Protein AF-A0A6A8NK76-F1 (afdb_monomer_lite)

Foldseek 3Di:
DDDDPDDPDDPPPPVPLVVLLVLLPQDADDDPVCVVVCVVQDDPLLVLVVVSVRSPDDPPDPDDDDDDDDPVSSCSSSVNDDDPVVVVVNVCSCPPRVPPDD

Secondary structure (DSSP, 8-state):
-------SS-------HHHHHGGGG------HHHHHHHHHHS-HHHHHHHHHHHTT--TT--S-------HHHHHHHTT----HHHHHHHHHHIIIIISS--

Organism: Enterococcus faecium (NCBI:txid1352)

pLDDT: mean 71.82, std 12.79, range [39.06, 84.88]

InterPro domains:
  IPR000525 Initiator Rep protein, WH1 domain [PF01051] (28-92)
  IPR036388 Winged helix-like DNA-binding domain superfamily [G3DSA:1.10.10.10] (13-101)
  IPR036390 Winged helix DNA-binding domain superfamily [SSF46785] (26-92)

Structure (mmCIF, N/CA/C/O backbone):
data_AF-A0A6A8NK76-F1
#
_entry.id   AF-A0A6A8NK76-F1
#
loop_
_atom_site.group_PDB
_atom_site.id
_atom_site.type_symbol
_atom_site.label_atom_id
_atom_site.label_alt_id
_atom_site.label_comp_id
_atom_site.label_asym_id
_atom_site.label_entity_id
_atom_site.label_seq_id
_atom_site.pdbx_PDB_ins_code
_atom_site.Cartn_x
_atom_site.Cartn_y
_atom_site.Cartn_z
_atom_site.occupancy
_atom_site.B_iso_or_equiv
_atom_site.auth_seq_id
_atom_site.auth_comp_id
_atom_site.auth_asym_id
_atom_site.auth_atom_id
_atom_site.pdbx_PDB_model_num
ATOM 1 N N . MET A 1 1 ? 24.148 13.846 38.559 1.00 39.06 1 MET A N 1
ATOM 2 C CA . MET A 1 1 ? 23.710 14.729 37.454 1.00 39.06 1 MET A CA 1
ATOM 3 C C . MET A 1 1 ? 23.926 13.999 36.133 1.00 39.06 1 MET A C 1
ATOM 5 O O . MET A 1 1 ? 25.065 13.863 35.707 1.00 39.06 1 MET A O 1
ATOM 9 N N . ALA A 1 2 ? 22.869 13.439 35.538 1.00 44.28 2 ALA A N 1
ATOM 10 C CA . ALA A 1 2 ? 22.967 12.703 34.275 1.00 44.28 2 ALA A CA 1
ATOM 11 C C . ALA A 1 2 ? 23.018 13.691 33.098 1.00 44.28 2 ALA A C 1
ATOM 13 O O . ALA A 1 2 ? 22.149 14.555 32.977 1.00 44.28 2 ALA A O 1
ATOM 14 N N . LYS A 1 3 ? 24.054 13.598 32.256 1.00 46.06 3 LYS A N 1
ATOM 15 C CA . LYS A 1 3 ? 24.199 14.444 31.064 1.00 46.06 3 LYS A CA 1
ATOM 16 C C . LYS A 1 3 ? 23.068 14.127 30.082 1.00 46.06 3 LYS A C 1
ATOM 18 O O . LYS A 1 3 ? 22.924 12.995 29.635 1.00 46.06 3 LYS A O 1
ATOM 23 N N . LYS A 1 4 ? 22.261 15.135 29.754 1.00 51.34 4 LYS A N 1
ATOM 24 C CA . LYS A 1 4 ? 21.190 15.045 28.757 1.00 51.34 4 LYS A CA 1
ATOM 25 C C . LYS A 1 4 ? 21.828 15.136 27.366 1.00 51.34 4 LYS A C 1
ATOM 27 O O . LYS A 1 4 ? 22.079 16.231 26.870 1.00 51.34 4 LYS A O 1
ATOM 32 N N . GLN A 1 5 ? 22.163 13.992 26.769 1.00 58.88 5 GLN A N 1
ATOM 33 C CA . GLN A 1 5 ? 22.595 13.933 25.371 1.00 58.88 5 GLN A CA 1
ATOM 34 C C . GLN A 1 5 ? 21.406 14.323 24.472 1.00 58.88 5 GLN A C 1
ATOM 36 O O . GLN A 1 5 ? 20.456 13.558 24.311 1.00 58.88 5 GLN A O 1
ATOM 41 N N . ASN A 1 6 ? 21.442 15.526 23.897 1.00 52.88 6 ASN A N 1
ATOM 42 C CA . ASN A 1 6 ? 20.491 15.948 22.872 1.00 52.88 6 ASN A CA 1
ATOM 43 C C . ASN A 1 6 ? 20.873 15.282 21.543 1.00 52.88 6 ASN A C 1
ATOM 45 O O . ASN A 1 6 ? 21.756 15.756 20.831 1.00 52.88 6 ASN A O 1
ATOM 49 N N . TYR A 1 7 ? 20.226 14.166 21.213 1.00 51.44 7 TYR A N 1
ATOM 50 C CA . TYR A 1 7 ? 20.344 13.568 19.886 1.00 51.44 7 TYR A CA 1
ATOM 51 C C . TYR A 1 7 ? 19.693 14.504 18.854 1.00 51.44 7 TYR A C 1
ATOM 53 O O . TYR A 1 7 ? 18.480 14.695 18.879 1.00 51.44 7 TYR A O 1
ATOM 61 N N . ILE A 1 8 ? 20.501 15.086 17.955 1.00 54.81 8 ILE A N 1
ATOM 62 C CA . ILE A 1 8 ? 20.039 15.933 16.832 1.00 54.81 8 ILE A CA 1
ATOM 63 C C . ILE A 1 8 ? 19.135 15.131 15.880 1.00 54.81 8 ILE A C 1
ATOM 65 O O . ILE A 1 8 ? 18.209 15.673 15.290 1.00 54.81 8 ILE A O 1
ATOM 69 N N . TRP A 1 9 ? 19.353 13.817 15.795 1.00 49.66 9 TRP A N 1
ATOM 70 C CA . TRP A 1 9 ? 18.510 12.887 15.056 1.00 49.66 9 TRP A CA 1
ATOM 71 C C . TRP A 1 9 ? 17.935 11.863 16.030 1.00 49.66 9 TRP A C 1
ATOM 73 O O . TRP A 1 9 ? 18.663 11.003 16.535 1.00 49.66 9 TRP A O 1
ATOM 83 N N . LYS A 1 10 ? 16.626 11.934 16.299 1.00 49.69 10 LYS A N 1
ATOM 84 C CA . LYS A 1 10 ? 15.919 10.772 16.840 1.00 49.69 10 LYS A CA 1
ATOM 85 C C . LYS A 1 10 ? 15.949 9.706 15.755 1.00 49.69 10 LYS A C 1
ATOM 87 O O . LYS A 1 10 ? 15.589 9.953 14.611 1.00 49.69 10 LYS A O 1
ATOM 92 N N . ASN A 1 11 ? 16.474 8.542 16.101 1.00 46.72 11 ASN A N 1
ATOM 93 C CA . ASN A 1 11 ? 16.561 7.429 15.180 1.00 46.72 11 ASN A CA 1
ATOM 94 C C . ASN A 1 11 ? 15.134 6.904 14.933 1.00 46.72 11 ASN A C 1
ATOM 96 O O . ASN A 1 11 ? 14.683 6.028 15.659 1.00 46.72 11 ASN A O 1
ATOM 100 N N . ASP A 1 12 ? 14.429 7.421 13.922 1.00 52.44 12 ASP A N 1
ATOM 101 C CA . ASP A 1 12 ? 13.098 6.939 13.486 1.00 52.44 12 ASP A CA 1
ATOM 102 C C . ASP A 1 12 ? 13.153 5.540 12.836 1.00 52.44 12 ASP A C 1
ATOM 104 O O . ASP A 1 12 ? 12.202 5.061 12.215 1.00 52.44 12 ASP A O 1
ATOM 108 N N . ARG A 1 13 ? 14.283 4.839 12.977 1.00 52.59 13 ARG A N 1
ATOM 109 C CA . ARG A 1 13 ? 14.421 3.439 12.597 1.00 52.59 13 ARG A CA 1
ATOM 110 C C . ARG A 1 13 ? 13.691 2.587 13.635 1.00 52.59 13 ARG A C 1
ATOM 112 O O . ARG A 1 13 ? 14.273 2.148 14.622 1.00 52.59 13 ARG A O 1
ATOM 119 N N . ASN A 1 14 ? 12.401 2.360 13.410 1.00 54.66 14 ASN A N 1
ATOM 120 C CA . ASN A 1 14 ? 11.639 1.363 14.150 1.00 54.66 14 ASN A CA 1
ATOM 121 C C . ASN A 1 14 ? 12.063 -0.042 13.682 1.00 54.66 14 ASN A C 1
ATOM 123 O O . ASN A 1 14 ? 11.579 -0.535 12.663 1.00 54.66 14 ASN A O 1
ATOM 127 N N . PHE A 1 15 ? 12.994 -0.664 14.411 1.00 54.00 15 PHE A N 1
ATOM 128 C CA . PHE A 1 15 ? 13.590 -1.976 14.118 1.00 54.00 15 PHE A CA 1
ATOM 129 C C . PHE A 1 15 ? 12.721 -3.177 14.526 1.00 54.00 15 PHE A C 1
ATOM 131 O O . PHE A 1 15 ? 13.252 -4.266 14.721 1.00 54.00 15 PHE A O 1
ATOM 138 N N . ALA A 1 16 ? 11.403 -3.016 14.671 1.00 57.97 16 ALA A N 1
ATOM 139 C CA . ALA A 1 16 ? 10.490 -4.124 14.956 1.00 57.97 16 ALA A CA 1
ATOM 140 C C . ALA A 1 16 ? 10.326 -5.061 13.734 1.00 57.97 16 ALA A C 1
ATOM 142 O O . ALA A 1 16 ? 9.229 -5.199 13.200 1.00 57.97 16 ALA A O 1
ATOM 143 N N . LEU A 1 17 ? 11.426 -5.673 13.273 1.00 55.69 17 LEU A N 1
ATOM 144 C CA . LEU A 1 17 ? 11.504 -6.516 12.076 1.00 55.69 17 LEU A CA 1
ATOM 145 C C . LEU A 1 17 ? 10.471 -7.649 12.100 1.00 55.69 17 LEU A C 1
ATOM 147 O O . LEU A 1 17 ? 9.737 -7.798 11.125 1.00 55.69 17 LEU A O 1
ATOM 151 N N . ASP A 1 18 ? 10.331 -8.340 13.233 1.00 54.00 18 ASP A N 1
ATOM 152 C CA . ASP A 1 18 ? 9.411 -9.478 13.377 1.00 54.00 18 ASP A CA 1
ATOM 153 C C . ASP A 1 18 ? 7.932 -9.088 13.200 1.00 54.00 18 ASP A C 1
ATOM 155 O O . ASP A 1 18 ? 7.106 -9.900 12.786 1.00 54.00 18 ASP A O 1
ATOM 159 N N . LYS A 1 19 ? 7.574 -7.825 13.477 1.00 61.53 19 LYS A N 1
ATOM 160 C CA . LYS A 1 19 ? 6.190 -7.334 13.356 1.00 61.53 19 LYS A CA 1
ATOM 161 C C . LYS A 1 19 ? 5.813 -6.938 11.932 1.00 61.53 19 LYS A C 1
ATOM 163 O O . LYS A 1 19 ? 4.625 -6.844 11.639 1.00 61.53 19 LYS A O 1
ATOM 168 N N . TYR A 1 20 ? 6.785 -6.666 11.063 1.00 64.62 20 TYR A N 1
ATOM 169 C CA . TYR A 1 20 ? 6.510 -6.264 9.680 1.00 64.62 20 TYR A CA 1
ATOM 170 C C . TYR A 1 20 ? 6.335 -7.459 8.750 1.00 64.62 20 TYR A C 1
ATOM 172 O O . TYR A 1 20 ? 5.547 -7.380 7.813 1.00 64.62 20 TYR A O 1
ATOM 180 N N . GLU A 1 21 ? 7.025 -8.570 9.013 1.00 64.88 21 GLU A N 1
ATOM 181 C CA . GLU A 1 21 ? 6.901 -9.780 8.190 1.00 64.88 21 GLU A CA 1
ATOM 182 C C . GLU A 1 21 ? 5.481 -10.351 8.238 1.00 64.88 21 GLU A C 1
ATOM 184 O O . GLU A 1 21 ? 4.935 -10.736 7.210 1.00 64.88 21 GLU A O 1
ATOM 189 N N . GLN A 1 22 ? 4.827 -10.301 9.401 1.00 66.81 22 GLN A N 1
ATOM 190 C CA . GLN A 1 22 ? 3.445 -10.766 9.556 1.00 66.81 22 GLN A CA 1
ATOM 191 C C . GLN A 1 22 ? 2.426 -9.896 8.799 1.00 66.81 22 GLN A C 1
ATOM 193 O O . GLN A 1 22 ? 1.390 -10.401 8.376 1.00 66.81 22 GLN A O 1
ATOM 198 N N . GLN A 1 23 ? 2.724 -8.610 8.572 1.00 67.19 23 GLN A N 1
ATOM 199 C CA . GLN A 1 23 ? 1.821 -7.700 7.853 1.00 67.19 23 GLN A CA 1
ATOM 200 C C . GLN A 1 23 ? 1.711 -8.031 6.362 1.00 67.19 23 GLN A C 1
ATOM 202 O O . GLN A 1 23 ? 0.698 -7.713 5.749 1.00 67.19 23 GLN A O 1
ATOM 207 N N . GLN A 1 24 ? 2.717 -8.691 5.779 1.00 67.50 24 GLN A N 1
ATOM 208 C CA . GLN A 1 24 ? 2.679 -9.102 4.370 1.00 67.50 24 GLN A CA 1
ATOM 209 C C . GLN A 1 24 ? 1.567 -10.116 4.075 1.00 67.50 24 GLN A C 1
ATOM 211 O O . GLN A 1 24 ? 1.124 -10.228 2.936 1.00 67.50 24 GLN A O 1
ATOM 216 N N . TYR A 1 25 ? 1.135 -10.860 5.094 1.00 71.12 25 TYR A N 1
ATOM 217 C CA . TYR A 1 25 ? 0.173 -11.952 4.965 1.00 71.12 25 TYR A CA 1
ATOM 218 C C . TYR A 1 25 ? -1.241 -11.560 5.405 1.00 71.12 25 TYR A C 1
ATOM 220 O O . TYR A 1 25 ? -2.111 -12.425 5.504 1.00 71.12 25 TYR A O 1
ATOM 228 N N . TYR A 1 26 ? -1.480 -10.280 5.702 1.00 75.62 26 TYR A N 1
ATOM 229 C CA . TYR A 1 26 ? -2.790 -9.825 6.145 1.00 75.62 26 TYR A CA 1
ATOM 230 C C . TYR A 1 26 ? -3.793 -9.865 4.984 1.00 75.62 26 TYR A C 1
ATOM 232 O O . TYR A 1 26 ? -3.574 -9.247 3.943 1.00 75.62 26 TYR A O 1
ATOM 240 N N . TYR A 1 27 ? -4.887 -10.610 5.159 1.00 69.38 27 TYR A N 1
ATOM 241 C CA . TYR A 1 27 ? -5.937 -10.711 4.151 1.00 69.38 27 TYR A CA 1
ATOM 242 C C . TYR A 1 27 ? -6.889 -9.523 4.273 1.00 69.38 27 TYR A C 1
ATOM 244 O O . TYR A 1 27 ? -7.510 -9.322 5.316 1.00 69.38 27 TYR A O 1
ATOM 252 N N . VAL A 1 28 ? -7.001 -8.749 3.198 1.00 73.06 28 VAL A N 1
ATOM 253 C CA . VAL A 1 28 ? -7.873 -7.578 3.113 1.00 73.06 28 VAL A CA 1
ATOM 254 C C . VAL A 1 28 ? -9.048 -7.906 2.199 1.00 73.06 28 VAL A C 1
ATOM 256 O O . VAL A 1 28 ? -8.870 -8.507 1.139 1.00 73.06 28 VAL A O 1
ATOM 259 N N . VAL A 1 29 ? -10.254 -7.516 2.612 1.00 68.88 29 VAL A N 1
ATOM 260 C CA . VAL A 1 29 ? -11.464 -7.623 1.792 1.00 68.88 29 VAL A CA 1
ATOM 261 C C . VAL A 1 29 ? -11.841 -6.231 1.310 1.00 68.88 29 VAL A C 1
ATOM 263 O O . VAL A 1 29 ? -12.100 -5.339 2.113 1.00 68.88 29 VAL A O 1
ATOM 266 N N . GLU A 1 30 ? -11.894 -6.057 -0.006 1.00 75.88 30 GLU A N 1
ATOM 267 C CA . GLU A 1 30 ? -12.266 -4.801 -0.653 1.00 75.88 30 GLU A CA 1
ATOM 268 C C . GLU A 1 30 ? -13.554 -4.961 -1.460 1.00 75.88 30 GLU A C 1
ATOM 270 O O . GLU A 1 30 ? -13.853 -6.026 -2.001 1.00 75.88 30 GLU A O 1
ATOM 275 N N . SER A 1 31 ? -14.326 -3.878 -1.567 1.00 78.94 31 SER A N 1
ATOM 276 C CA . SER A 1 31 ? -15.512 -3.856 -2.425 1.00 78.94 31 SER A CA 1
ATOM 277 C C . SER A 1 31 ? -15.113 -3.826 -3.904 1.00 78.94 31 SER A C 1
ATOM 279 O O . SER A 1 31 ? -14.233 -3.059 -4.295 1.00 78.94 31 SER A O 1
ATOM 281 N N . ASN A 1 32 ? -15.816 -4.590 -4.748 1.00 75.81 32 ASN A N 1
ATOM 282 C CA . ASN A 1 32 ? -15.530 -4.700 -6.189 1.00 75.81 32 ASN A CA 1
ATOM 283 C C . ASN A 1 32 ? -15.477 -3.342 -6.911 1.00 75.81 32 ASN A C 1
ATOM 285 O O . ASN A 1 32 ? -14.662 -3.145 -7.813 1.00 75.81 32 ASN A O 1
ATOM 289 N N . ASP A 1 33 ? -16.30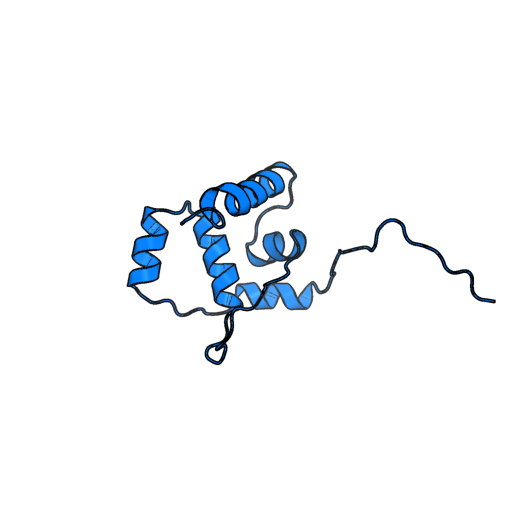9 -2.388 -6.494 1.00 79.06 33 ASP A N 1
ATOM 290 C CA . ASP A 1 33 ? -16.344 -1.045 -7.080 1.00 79.06 33 ASP A CA 1
ATOM 291 C C . ASP A 1 33 ? -15.061 -0.249 -6.812 1.00 79.06 33 ASP A C 1
ATOM 293 O O . ASP A 1 33 ? -14.607 0.505 -7.676 1.00 79.06 33 ASP A O 1
ATOM 297 N N . ILE A 1 34 ? -14.459 -0.428 -5.633 1.00 78.75 34 ILE A N 1
ATOM 298 C CA . ILE A 1 34 ? -13.205 0.230 -5.246 1.00 78.75 34 ILE A CA 1
ATOM 299 C C . ILE A 1 34 ? -12.059 -0.361 -6.063 1.00 78.75 34 ILE A C 1
ATOM 301 O O . ILE A 1 34 ? -11.302 0.391 -6.677 1.00 78.75 34 ILE A O 1
ATOM 305 N N . ILE A 1 35 ? -12.003 -1.692 -6.161 1.00 78.50 35 ILE A N 1
ATOM 306 C CA . ILE A 1 35 ? -10.993 -2.415 -6.944 1.00 78.50 35 ILE A CA 1
ATOM 307 C C . ILE A 1 35 ? -11.026 -1.962 -8.409 1.00 78.50 35 ILE A C 1
ATOM 309 O O . ILE A 1 35 ? -9.989 -1.638 -8.989 1.00 78.50 35 ILE A O 1
ATOM 313 N N . ASN A 1 36 ? -12.213 -1.895 -9.017 1.00 78.88 36 ASN A N 1
ATOM 314 C CA . ASN A 1 36 ? -12.347 -1.510 -10.421 1.00 78.88 36 ASN A CA 1
ATOM 315 C C . ASN A 1 36 ? -11.910 -0.060 -10.667 1.00 78.88 36 ASN A C 1
ATOM 317 O O . ASN A 1 36 ? -11.120 0.188 -11.579 1.00 78.88 36 ASN A O 1
ATOM 321 N N . LYS A 1 37 ? -12.347 0.893 -9.833 1.00 80.75 37 LYS A N 1
ATOM 322 C CA . LYS A 1 37 ? -11.931 2.303 -9.954 1.00 80.75 37 LYS A CA 1
ATOM 323 C C . LYS A 1 37 ? -10.426 2.473 -9.739 1.00 80.75 37 LYS A C 1
ATOM 325 O O . LYS A 1 37 ? -9.759 3.146 -10.522 1.00 80.75 37 LYS A O 1
ATOM 330 N N . ALA A 1 38 ? -9.879 1.818 -8.717 1.00 76.62 38 ALA A N 1
ATOM 331 C CA . ALA A 1 38 ? -8.460 1.875 -8.393 1.00 76.62 38 ALA A CA 1
ATOM 332 C C . ALA A 1 38 ? -7.589 1.351 -9.545 1.00 76.62 38 ALA A C 1
ATOM 334 O O . ALA A 1 38 ? -6.606 1.994 -9.911 1.00 76.62 38 ALA A O 1
ATOM 335 N N . ARG A 1 39 ? -7.971 0.230 -10.171 1.00 77.50 39 ARG A N 1
ATOM 336 C CA . ARG A 1 39 ? -7.207 -0.382 -11.275 1.00 77.50 39 ARG A CA 1
ATOM 337 C C . ARG A 1 39 ? -7.133 0.472 -12.540 1.00 77.50 39 ARG A C 1
ATOM 339 O O . ARG A 1 39 ? -6.164 0.330 -13.281 1.00 77.50 39 ARG A O 1
ATOM 346 N N . HIS A 1 40 ? -8.130 1.313 -12.809 1.00 81.81 40 HIS A N 1
ATOM 347 C CA . HIS A 1 40 ? -8.121 2.182 -13.990 1.00 81.81 40 HIS A CA 1
ATOM 348 C C . HIS A 1 40 ? -7.273 3.446 -13.796 1.00 81.81 40 HIS A C 1
ATOM 350 O O . HIS A 1 40 ? -6.640 3.902 -14.747 1.00 81.81 40 HIS A O 1
ATOM 356 N N . ASP A 1 41 ? -7.210 3.971 -12.572 1.00 80.00 41 ASP A N 1
ATOM 357 C CA . ASP A 1 41 ? -6.588 5.271 -12.301 1.00 80.00 41 ASP A CA 1
ATOM 358 C C . ASP A 1 41 ? -5.163 5.183 -11.740 1.00 80.00 41 ASP A C 1
ATOM 360 O O . ASP A 1 41 ? -4.365 6.120 -11.881 1.00 80.00 41 ASP A O 1
ATOM 364 N N . LEU A 1 42 ? -4.845 4.083 -11.054 1.00 81.38 42 LEU A N 1
ATOM 365 C CA . LEU A 1 42 ? -3.608 3.928 -10.297 1.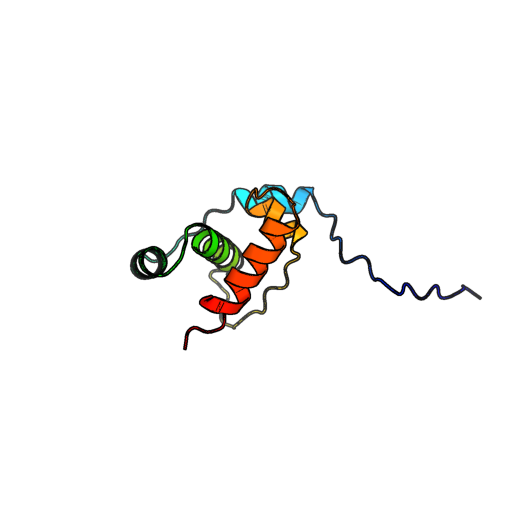00 81.38 42 LEU A CA 1
ATOM 366 C C . LEU A 1 42 ? -2.641 2.994 -11.021 1.00 81.38 42 LEU A C 1
ATOM 368 O O . LEU A 1 42 ? -2.999 1.972 -11.604 1.00 81.38 42 LEU A O 1
ATOM 372 N N . THR A 1 43 ? -1.360 3.330 -10.941 1.00 84.88 43 THR A N 1
ATOM 373 C CA . THR A 1 43 ? -0.287 2.430 -11.364 1.00 84.88 43 THR A CA 1
ATOM 374 C C . THR A 1 43 ? -0.163 1.252 -10.393 1.00 84.88 43 THR A C 1
ATOM 376 O O . THR A 1 43 ? -0.548 1.341 -9.230 1.00 84.88 43 THR A O 1
ATOM 379 N N . ALA A 1 44 ? 0.471 0.155 -10.817 1.00 82.12 44 ALA A N 1
ATOM 380 C CA . ALA A 1 44 ? 0.660 -1.030 -9.970 1.00 82.12 44 ALA A CA 1
ATOM 381 C C . ALA A 1 44 ? 1.363 -0.741 -8.625 1.00 82.12 44 ALA A C 1
ATOM 383 O O . ALA A 1 44 ? 1.168 -1.459 -7.648 1.00 82.12 44 ALA A O 1
ATOM 384 N N . ARG A 1 45 ? 2.199 0.304 -8.562 1.00 79.94 45 ARG A N 1
ATOM 385 C CA . ARG A 1 45 ? 2.864 0.727 -7.322 1.00 79.94 45 ARG A CA 1
ATOM 386 C C . ARG A 1 45 ? 1.916 1.484 -6.398 1.00 79.94 45 ARG A C 1
ATOM 388 O O . ARG A 1 45 ? 1.971 1.284 -5.194 1.00 79.94 45 ARG A O 1
ATOM 395 N N . GLU A 1 46 ? 1.080 2.344 -6.961 1.00 80.50 46 GLU A N 1
ATOM 396 C CA . GLU A 1 46 ? 0.077 3.099 -6.210 1.00 80.50 46 GLU A CA 1
ATOM 397 C C . GLU A 1 46 ? -1.030 2.178 -5.693 1.00 80.50 46 GLU A C 1
ATOM 399 O O . GLU A 1 46 ? -1.457 2.341 -4.557 1.00 80.50 46 GLU A O 1
ATOM 404 N N . LEU A 1 47 ? -1.405 1.153 -6.465 1.00 83.50 47 LEU A N 1
ATOM 405 C CA . LEU A 1 47 ? -2.324 0.106 -6.017 1.00 83.50 47 LEU A CA 1
ATOM 406 C C . LEU A 1 47 ? -1.791 -0.595 -4.757 1.00 83.50 47 LEU A C 1
ATOM 408 O O . LEU A 1 47 ? -2.463 -0.619 -3.739 1.00 83.50 47 LEU A O 1
ATOM 412 N N . LYS A 1 48 ? -0.519 -1.015 -4.767 1.00 83.00 48 LYS A N 1
ATOM 413 C CA . LYS A 1 48 ? 0.138 -1.600 -3.585 1.00 83.00 48 LYS A CA 1
ATOM 414 C C . LYS A 1 48 ? 0.153 -0.674 -2.363 1.00 83.00 48 LYS A C 1
ATOM 416 O O . LYS A 1 48 ? 0.132 -1.148 -1.232 1.00 83.00 48 LYS A O 1
ATOM 421 N N . LEU A 1 49 ? 0.255 0.640 -2.575 1.00 82.44 49 LEU A N 1
ATOM 422 C CA . LEU A 1 49 ? 0.182 1.613 -1.482 1.00 82.44 49 LEU A CA 1
ATOM 423 C C . LEU A 1 49 ? -1.238 1.704 -0.914 1.00 82.44 49 LEU A C 1
ATOM 425 O O . LEU A 1 49 ? -1.380 1.829 0.299 1.00 82.44 49 LEU A O 1
ATOM 429 N N . MET A 1 50 ? -2.265 1.605 -1.762 1.00 82.00 50 MET A N 1
ATOM 430 C CA . MET A 1 50 ? -3.655 1.528 -1.311 1.00 82.00 50 MET A CA 1
ATOM 431 C C . MET A 1 50 ? -3.910 0.250 -0.515 1.00 82.00 50 MET A C 1
ATOM 433 O O . MET A 1 50 ? -4.412 0.356 0.599 1.00 82.00 50 MET A O 1
ATOM 437 N N . ASP A 1 51 ? -3.458 -0.910 -1.000 1.00 82.19 51 ASP A N 1
ATOM 438 C CA . ASP A 1 51 ? -3.575 -2.186 -0.277 1.00 82.19 51 ASP A CA 1
ATOM 439 C C . ASP A 1 51 ? -2.958 -2.078 1.133 1.00 82.19 51 ASP A C 1
ATOM 441 O O . ASP A 1 51 ? -3.528 -2.525 2.131 1.00 82.19 51 ASP A O 1
ATOM 445 N N . PHE A 1 52 ? -1.801 -1.409 1.244 1.00 84.44 52 PHE A N 1
ATOM 446 C CA . PHE A 1 52 ? -1.163 -1.144 2.534 1.00 84.44 52 PHE A CA 1
ATOM 447 C C . PHE A 1 52 ? -2.019 -0.254 3.440 1.00 84.44 52 PHE A C 1
ATOM 449 O O . PHE A 1 52 ? -2.147 -0.551 4.625 1.00 84.44 52 PHE A O 1
ATOM 456 N N . VAL A 1 53 ? -2.603 0.824 2.917 1.00 83.00 53 VAL A N 1
ATOM 457 C CA . VAL A 1 53 ? -3.481 1.709 3.699 1.00 83.00 53 VAL A CA 1
ATOM 458 C C . VAL A 1 53 ? -4.719 0.955 4.177 1.00 83.00 53 VAL A C 1
ATOM 460 O O . VAL A 1 53 ? -5.046 1.027 5.360 1.00 83.00 53 VAL A O 1
ATOM 463 N N . ILE A 1 54 ? -5.364 0.193 3.293 1.00 82.56 54 ILE A N 1
ATOM 464 C CA . ILE A 1 54 ? -6.588 -0.548 3.608 1.00 82.56 54 ILE A CA 1
ATOM 465 C C . ILE A 1 54 ? -6.298 -1.637 4.649 1.00 82.56 54 ILE A C 1
ATOM 467 O O . ILE A 1 54 ? -7.088 -1.815 5.570 1.00 82.56 54 ILE A O 1
ATOM 471 N N . SER A 1 55 ? -5.115 -2.265 4.617 1.00 82.75 55 SER A N 1
ATOM 472 C CA . SER A 1 55 ? -4.695 -3.235 5.646 1.00 82.75 55 SER A CA 1
ATOM 473 C C . SER A 1 55 ? -4.602 -2.670 7.071 1.00 82.75 55 SER A C 1
ATOM 475 O O . SER A 1 55 ? -4.524 -3.432 8.034 1.00 82.75 55 SER A O 1
ATOM 477 N N . LYS A 1 56 ? -4.576 -1.341 7.229 1.00 81.25 56 LYS A N 1
ATOM 478 C CA . LYS A 1 56 ? -4.530 -0.670 8.537 1.00 81.25 56 LYS A CA 1
ATOM 479 C C . LYS A 1 56 ? -5.911 -0.266 9.046 1.00 81.25 56 LYS A C 1
ATOM 481 O O . LYS A 1 56 ? -5.996 0.176 10.188 1.00 81.25 56 LYS A O 1
ATOM 486 N N . ILE A 1 57 ? -6.950 -0.398 8.223 1.00 82.75 57 ILE A N 1
ATOM 487 C CA . ILE A 1 57 ? -8.328 -0.068 8.584 1.00 82.75 57 ILE A CA 1
ATOM 488 C C . ILE A 1 57 ? -8.949 -1.285 9.265 1.00 82.75 57 ILE A C 1
ATOM 490 O O . ILE A 1 57 ? -8.895 -2.396 8.734 1.00 82.75 57 ILE A O 1
ATOM 494 N N . GLN A 1 58 ? -9.538 -1.080 10.441 1.00 79.62 58 GLN A N 1
ATOM 495 C CA . GLN A 1 58 ? -10.293 -2.124 11.134 1.00 79.62 58 GLN A CA 1
ATOM 496 C C . GLN A 1 58 ? -11.786 -2.041 10.778 1.00 79.62 58 GLN A C 1
ATOM 498 O O . GLN A 1 58 ? -12.282 -0.944 10.521 1.00 79.62 58 GLN A O 1
ATOM 503 N N . PRO A 1 59 ? -12.537 -3.158 10.777 1.00 78.00 59 PRO A N 1
ATOM 504 C CA . PRO A 1 59 ? -13.984 -3.126 10.539 1.00 78.00 59 PRO A CA 1
ATOM 505 C C . PRO A 1 59 ? -14.746 -2.223 11.518 1.00 78.00 59 PRO A C 1
ATOM 507 O O . PRO A 1 59 ? -15.807 -1.699 11.185 1.00 78.00 59 PRO A O 1
ATOM 510 N N . GLU A 1 60 ? -14.207 -2.047 12.724 1.00 81.31 60 GLU A N 1
ATOM 511 C CA . GLU A 1 60 ? -14.789 -1.244 13.797 1.00 81.31 60 GLU A CA 1
ATOM 512 C C . GLU A 1 60 ? -14.350 0.230 13.764 1.00 81.31 60 GLU A C 1
ATOM 514 O O . GLU A 1 60 ? -14.812 1.016 14.593 1.00 81.31 60 GLU A O 1
ATOM 519 N N . ASP A 1 61 ? -13.468 0.627 12.838 1.00 81.00 61 ASP A N 1
ATOM 520 C CA . ASP A 1 61 ? -13.029 2.019 12.732 1.00 81.00 61 ASP A CA 1
ATOM 521 C C . ASP A 1 61 ? -14.171 2.903 12.215 1.00 81.00 61 ASP A C 1
ATOM 523 O O . ASP A 1 61 ? -14.601 2.815 11.065 1.00 81.00 61 ASP A O 1
ATOM 527 N N . THR A 1 62 ? -14.648 3.808 13.069 1.00 79.38 62 THR A N 1
ATOM 528 C CA . THR A 1 62 ? -15.697 4.782 12.722 1.00 79.38 62 THR A CA 1
ATOM 529 C C . THR A 1 62 ? -15.144 6.168 12.396 1.00 79.38 62 THR A C 1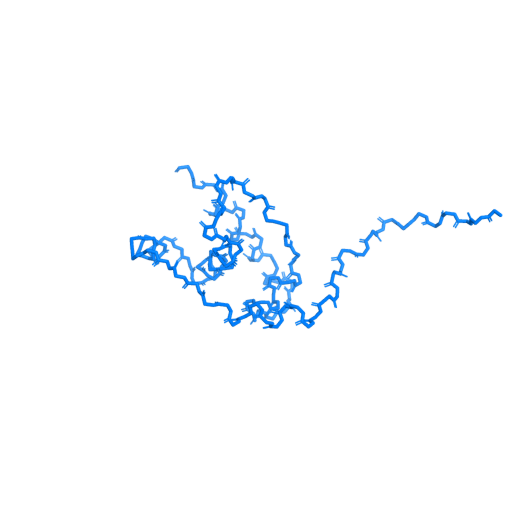
ATOM 531 O O . THR A 1 62 ? -15.884 7.030 11.925 1.00 79.38 62 THR A O 1
ATOM 534 N N . ASN A 1 63 ? -13.860 6.408 12.681 1.00 83.44 63 ASN A N 1
ATOM 535 C CA . ASN A 1 63 ? -13.219 7.717 12.589 1.00 83.44 63 ASN A CA 1
ATOM 536 C C . ASN A 1 63 ? -12.047 7.695 11.603 1.00 83.44 63 ASN A C 1
ATOM 538 O O . ASN A 1 63 ? -11.382 6.679 11.417 1.00 83.44 63 ASN A O 1
ATOM 542 N N . PHE A 1 64 ? -11.748 8.852 11.008 1.00 81.06 64 PHE A N 1
ATOM 543 C CA . PHE A 1 64 ? -10.577 9.004 10.150 1.00 81.06 64 PHE A CA 1
ATOM 544 C C . PHE A 1 64 ? -9.287 8.973 10.978 1.00 81.06 64 PHE A C 1
ATOM 546 O O . PHE A 1 64 ? -8.978 9.916 11.709 1.00 81.06 64 PHE A O 1
ATOM 553 N N . ASN A 1 65 ? -8.517 7.895 10.826 1.00 78.94 65 ASN A N 1
ATOM 554 C CA . ASN A 1 65 ? -7.248 7.700 11.517 1.00 78.94 65 ASN A CA 1
ATOM 555 C C . ASN A 1 65 ? -6.056 8.107 10.640 1.00 78.94 6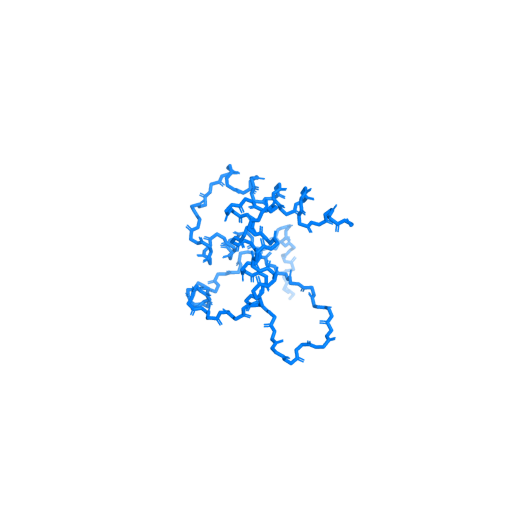5 ASN A C 1
ATOM 557 O O . ASN A 1 65 ? -5.949 7.733 9.473 1.00 78.94 65 ASN A O 1
ATOM 561 N N . VAL A 1 66 ? -5.109 8.849 11.225 1.00 80.12 66 VAL A N 1
ATOM 562 C CA . VAL A 1 66 ? -3.850 9.199 10.551 1.00 80.12 66 VAL A CA 1
ATOM 563 C C . VAL A 1 66 ? -2.855 8.053 10.706 1.00 80.12 66 VAL A C 1
ATOM 565 O O . VAL A 1 66 ? -2.323 7.816 11.793 1.00 80.12 66 VAL A O 1
ATOM 568 N N . ILE A 1 67 ? -2.549 7.379 9.599 1.00 79.50 67 ILE A N 1
ATOM 569 C CA . ILE A 1 67 ? -1.560 6.299 9.567 1.00 79.50 67 ILE A CA 1
ATOM 570 C C . ILE A 1 67 ? 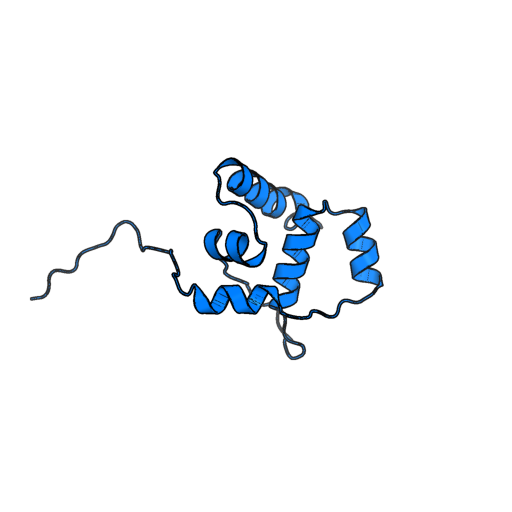-0.156 6.906 9.498 1.00 79.50 67 ILE A C 1
ATOM 572 O O . ILE A 1 67 ? 0.232 7.526 8.509 1.00 79.50 67 ILE A O 1
ATOM 576 N N . LYS A 1 68 ? 0.637 6.702 10.554 1.00 79.50 68 LYS A N 1
ATOM 577 C CA . LYS A 1 68 ? 2.063 7.050 10.571 1.00 79.50 68 LYS A CA 1
ATOM 578 C C . LYS A 1 68 ? 2.871 5.811 10.224 1.00 79.50 68 LYS A C 1
ATOM 580 O O . LYS A 1 68 ? 2.907 4.867 11.006 1.00 79.50 68 LYS A O 1
ATOM 585 N N . THR A 1 69 ? 3.534 5.831 9.075 1.00 77.19 69 THR A N 1
ATOM 586 C CA . THR A 1 69 ? 4.418 4.747 8.642 1.00 77.19 69 THR A CA 1
ATOM 587 C C . THR A 1 69 ? 5.799 5.283 8.289 1.00 77.19 69 THR A C 1
ATOM 589 O O . THR A 1 69 ? 5.956 6.445 7.904 1.00 77.19 69 THR A O 1
ATOM 592 N N . SER A 1 70 ? 6.814 4.434 8.436 1.00 81.25 70 SER A N 1
ATOM 593 C CA . SER A 1 70 ? 8.168 4.746 7.986 1.00 81.25 70 SER A CA 1
ATOM 594 C C . SER A 1 70 ? 8.402 4.186 6.588 1.00 81.25 70 SER A C 1
ATOM 596 O O . SER A 1 70 ? 7.882 3.138 6.210 1.00 81.25 70 SER A O 1
ATOM 598 N N . MET A 1 71 ? 9.284 4.827 5.828 1.00 78.31 71 MET A N 1
ATOM 599 C CA . MET A 1 71 ? 9.663 4.312 4.513 1.00 78.31 71 MET A CA 1
ATOM 600 C C . MET A 1 71 ? 10.363 2.934 4.597 1.00 78.31 71 MET A C 1
ATOM 602 O O . MET A 1 71 ? 10.339 2.138 3.656 1.00 78.31 71 MET A O 1
ATOM 606 N N . TYR A 1 72 ? 10.958 2.619 5.751 1.00 78.31 72 TYR A N 1
ATOM 607 C CA . TYR A 1 72 ? 11.531 1.306 6.031 1.00 78.31 72 TYR A CA 1
ATOM 608 C C . TYR A 1 72 ? 10.451 0.223 6.167 1.00 78.31 72 TYR A C 1
ATOM 610 O O . TYR A 1 72 ? 10.560 -0.823 5.533 1.00 78.31 72 TYR A O 1
ATOM 618 N N . GLU A 1 73 ? 9.395 0.493 6.940 1.00 79.31 73 GLU A N 1
ATOM 619 C CA . GLU A 1 73 ? 8.231 -0.395 7.068 1.00 79.31 73 GLU A CA 1
ATOM 620 C C . GLU A 1 73 ? 7.585 -0.633 5.703 1.00 79.31 73 GLU A C 1
ATOM 622 O O . GLU A 1 73 ? 7.439 -1.781 5.297 1.00 79.31 73 GLU A O 1
ATOM 627 N N . LEU A 1 74 ? 7.303 0.432 4.948 1.00 81.06 74 LEU A N 1
ATOM 628 C CA . LEU A 1 74 ? 6.695 0.326 3.619 1.00 81.06 74 LEU A CA 1
ATOM 629 C C . LEU A 1 74 ? 7.510 -0.555 2.669 1.00 81.06 74 LEU A C 1
ATOM 631 O O . LEU A 1 74 ? 6.964 -1.446 2.026 1.00 81.06 74 LEU A O 1
ATOM 635 N N . THR A 1 75 ? 8.828 -0.349 2.587 1.00 81.62 75 THR A N 1
ATOM 636 C CA . THR A 1 75 ? 9.673 -1.185 1.713 1.00 81.62 75 THR A CA 1
ATOM 637 C C . THR A 1 75 ? 9.706 -2.643 2.144 1.00 81.62 75 THR A C 1
ATOM 639 O O . THR A 1 75 ? 9.759 -3.522 1.284 1.00 81.62 75 THR A O 1
ATOM 642 N N . LYS A 1 76 ? 9.646 -2.910 3.452 1.00 82.50 76 LYS A N 1
ATOM 643 C CA . LYS A 1 76 ? 9.578 -4.270 3.983 1.00 82.50 76 LYS A CA 1
ATOM 644 C C . LYS A 1 76 ? 8.233 -4.919 3.689 1.00 82.50 76 LYS A C 1
ATOM 646 O O . LYS A 1 76 ? 8.227 -5.984 3.085 1.00 82.50 76 LYS A O 1
ATOM 651 N N . VAL A 1 77 ? 7.118 -4.279 4.022 1.00 82.94 77 VAL A N 1
ATOM 652 C CA . VAL A 1 77 ? 5.772 -4.840 3.819 1.00 82.94 77 VAL A CA 1
ATOM 653 C C . VAL A 1 77 ? 5.461 -5.022 2.331 1.00 82.94 77 VAL A C 1
ATOM 655 O O . VAL A 1 77 ? 4.970 -6.065 1.921 1.00 82.94 77 VAL A O 1
ATOM 658 N N . LEU A 1 78 ? 5.849 -4.070 1.482 1.00 83.25 78 LEU A N 1
ATOM 659 C CA . LEU A 1 78 ? 5.590 -4.141 0.037 1.00 83.25 78 LEU A CA 1
ATOM 660 C C . LEU A 1 78 ? 6.621 -4.970 -0.744 1.00 83.25 78 LEU A C 1
ATOM 662 O O . LEU A 1 78 ? 6.521 -5.080 -1.972 1.00 83.25 78 LEU A O 1
ATOM 666 N N . ASN A 1 79 ? 7.621 -5.519 -0.047 1.00 83.75 79 ASN A N 1
ATOM 667 C CA . ASN A 1 79 ? 8.752 -6.253 -0.610 1.00 83.75 79 ASN A CA 1
ATOM 668 C C . ASN A 1 79 ? 9.470 -5.479 -1.739 1.00 83.75 79 ASN A C 1
ATOM 670 O O . ASN A 1 79 ? 9.767 -6.001 -2.816 1.00 83.75 79 ASN A O 1
ATOM 674 N N . ILE A 1 80 ? 9.719 -4.187 -1.510 1.00 82.31 80 ILE A N 1
ATOM 675 C CA . ILE A 1 80 ? 10.407 -3.293 -2.447 1.00 82.31 80 ILE A CA 1
ATOM 676 C C . ILE A 1 80 ? 11.865 -3.149 -2.012 1.00 82.31 80 ILE A C 1
ATOM 678 O O . ILE A 1 80 ? 12.167 -2.858 -0.856 1.00 82.31 80 ILE A O 1
ATOM 682 N N . LYS A 1 81 ? 12.800 -3.284 -2.960 1.00 83.88 81 LYS A N 1
ATOM 683 C CA . LYS A 1 81 ? 14.226 -3.076 -2.680 1.00 83.88 81 LYS A CA 1
ATOM 684 C C . LYS A 1 81 ? 14.479 -1.648 -2.189 1.00 83.88 81 LYS A C 1
ATOM 686 O O . LYS A 1 81 ? 14.094 -0.680 -2.847 1.00 83.88 81 LYS A O 1
ATOM 691 N N . GLN A 1 82 ? 15.193 -1.522 -1.077 1.00 79.25 82 GLN A N 1
ATOM 692 C CA . GLN A 1 82 ? 15.596 -0.237 -0.512 1.00 79.25 82 GLN A CA 1
ATOM 693 C C . GLN A 1 82 ? 16.671 0.402 -1.396 1.00 79.25 82 GLN A C 1
ATOM 695 O O . GLN A 1 82 ? 17.818 -0.040 -1.422 1.00 79.25 82 GLN A O 1
ATOM 700 N N . ASN A 1 83 ? 16.293 1.419 -2.170 1.00 82.56 83 ASN A N 1
ATOM 701 C CA . ASN A 1 83 ? 17.220 2.238 -2.945 1.00 82.56 83 ASN A CA 1
ATOM 702 C C . ASN A 1 83 ? 16.672 3.673 -3.077 1.00 82.56 83 ASN A C 1
ATOM 704 O O . ASN A 1 83 ? 15.467 3.900 -2.954 1.00 82.56 83 ASN A O 1
ATOM 708 N N . GLY A 1 84 ? 17.556 4.646 -3.327 1.00 79.81 84 GLY A N 1
ATOM 709 C CA . GLY A 1 84 ? 17.187 6.069 -3.382 1.00 79.81 84 GLY A CA 1
ATOM 710 C C . GLY A 1 84 ? 16.128 6.397 -4.441 1.00 79.81 84 GLY A C 1
ATOM 711 O O . GLY A 1 84 ? 15.244 7.214 -4.198 1.00 79.81 84 GLY A O 1
ATOM 712 N N . LYS A 1 85 ? 16.165 5.706 -5.587 1.00 83.19 85 LYS A N 1
ATOM 713 C CA . LYS A 1 85 ? 15.184 5.879 -6.666 1.00 83.19 85 LYS A CA 1
ATOM 714 C C . LYS A 1 85 ? 13.783 5.440 -6.234 1.00 83.19 85 LYS A C 1
ATOM 716 O O . LYS A 1 85 ? 12.832 6.189 -6.401 1.00 83.19 85 LYS A O 1
ATOM 721 N N . ASN A 1 86 ? 13.666 4.263 -5.627 1.00 80.50 86 ASN A N 1
ATOM 722 C CA . ASN A 1 86 ? 12.410 3.701 -5.144 1.00 80.50 86 ASN A CA 1
ATOM 723 C C . ASN A 1 86 ? 11.815 4.574 -4.040 1.00 80.50 86 ASN A C 1
ATOM 725 O O . ASN A 1 86 ? 10.606 4.771 -4.024 1.00 80.50 86 ASN A O 1
ATOM 729 N N . TYR A 1 87 ? 12.646 5.142 -3.161 1.00 81.06 87 TYR A N 1
ATOM 730 C CA . TYR A 1 87 ? 12.185 6.121 -2.177 1.00 81.06 87 TYR A CA 1
ATOM 731 C C . TYR A 1 87 ? 11.613 7.379 -2.835 1.00 81.06 87 TYR A C 1
ATOM 733 O O . TYR A 1 87 ? 10.505 7.789 -2.494 1.00 81.06 87 TYR A O 1
ATOM 741 N N . GLY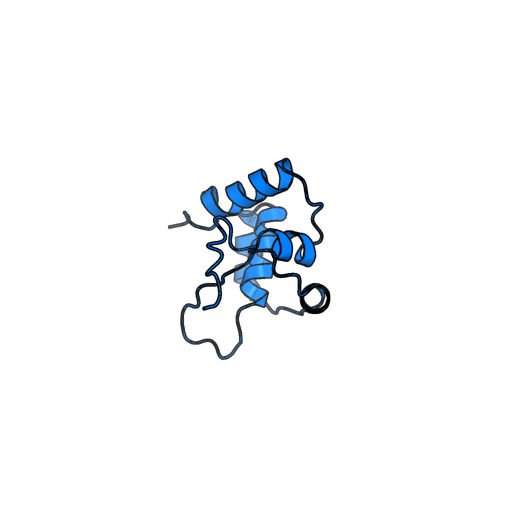 A 1 88 ? 12.323 7.950 -3.812 1.00 81.12 88 GLY A N 1
ATOM 742 C CA . GLY A 1 88 ? 11.843 9.110 -4.562 1.00 81.12 88 GLY A CA 1
ATOM 743 C C . GLY A 1 88 ? 10.548 8.827 -5.324 1.00 81.12 88 GLY A C 1
ATOM 744 O O . GLY A 1 88 ? 9.623 9.636 -5.297 1.00 81.12 88 GLY A O 1
ATOM 745 N N . ASP A 1 89 ? 10.445 7.664 -5.959 1.00 81.12 89 ASP A N 1
ATOM 746 C CA . ASP A 1 89 ? 9.247 7.293 -6.703 1.00 81.12 89 ASP A CA 1
ATOM 747 C C . ASP A 1 89 ? 8.048 6.993 -5.788 1.00 81.12 89 ASP A C 1
ATOM 749 O O . ASP A 1 89 ? 6.920 7.336 -6.138 1.00 81.12 89 ASP A O 1
ATOM 753 N N . MET A 1 90 ? 8.261 6.365 -4.625 1.00 79.44 90 MET A N 1
ATOM 754 C CA . MET A 1 90 ? 7.192 6.154 -3.639 1.00 79.44 90 MET A CA 1
ATOM 755 C C . MET A 1 90 ? 6.691 7.487 -3.086 1.00 79.44 90 MET A C 1
ATOM 757 O O . MET A 1 90 ? 5.485 7.709 -3.035 1.00 79.44 90 MET A O 1
ATOM 761 N N . ALA A 1 91 ? 7.602 8.402 -2.742 1.00 78.62 91 ALA A N 1
ATOM 762 C CA . ALA A 1 91 ? 7.235 9.739 -2.284 1.00 78.62 91 ALA A CA 1
ATOM 763 C C . ALA A 1 91 ? 6.421 10.507 -3.342 1.00 78.62 91 ALA A C 1
ATOM 765 O O . ALA A 1 91 ? 5.428 11.151 -3.007 1.00 78.62 91 ALA A O 1
ATOM 766 N N . LYS A 1 92 ? 6.790 10.393 -4.626 1.00 80.06 92 LYS A N 1
ATOM 767 C CA . LYS A 1 92 ? 6.020 10.971 -5.741 1.00 80.06 92 LYS A CA 1
ATOM 768 C C . LYS A 1 92 ? 4.627 10.356 -5.876 1.00 80.06 92 LYS A C 1
ATOM 770 O O . LYS A 1 92 ? 3.676 11.102 -6.084 1.00 80.06 92 LYS A O 1
ATOM 775 N N . GLY A 1 93 ? 4.500 9.035 -5.730 1.00 73.94 93 GLY A N 1
ATOM 776 C CA . GLY A 1 93 ? 3.202 8.349 -5.767 1.00 73.94 93 GLY A CA 1
ATOM 777 C C . GLY A 1 93 ? 2.244 8.857 -4.684 1.00 73.94 93 GLY A C 1
ATOM 778 O O . GLY A 1 93 ? 1.097 9.186 -4.979 1.00 73.94 93 GLY A O 1
ATOM 779 N N . PHE A 1 94 ? 2.741 9.023 -3.453 1.00 69.81 94 PHE A N 1
ATOM 780 C CA . PHE A 1 94 ? 1.963 9.611 -2.357 1.00 69.81 94 PHE A CA 1
ATOM 781 C C . PHE A 1 94 ? 1.576 11.070 -2.622 1.00 69.81 94 PHE A C 1
ATOM 783 O O . PHE A 1 94 ? 0.408 11.433 -2.502 1.00 69.81 94 PHE A O 1
ATOM 790 N N . CYS A 1 95 ? 2.552 11.905 -2.985 1.00 54.22 95 CYS A N 1
ATOM 791 C CA . CYS A 1 95 ? 2.359 13.348 -3.098 1.00 54.22 95 CYS A CA 1
ATOM 792 C C . CYS A 1 95 ? 1.470 13.728 -4.289 1.00 54.22 95 CYS A C 1
ATOM 794 O O . CYS A 1 95 ? 0.552 14.525 -4.144 1.00 54.22 95 CYS A O 1
ATOM 796 N N . CYS A 1 96 ? 1.706 13.163 -5.474 1.00 51.16 96 CYS A N 1
ATOM 797 C CA . CYS A 1 96 ? 1.107 13.702 -6.695 1.00 51.16 96 CYS A CA 1
ATOM 798 C C . CYS A 1 96 ? -0.280 13.141 -7.029 1.00 51.16 96 CYS A C 1
ATOM 800 O O . CYS A 1 96 ? -1.005 13.794 -7.771 1.00 51.16 96 CYS A O 1
ATOM 802 N N . LYS A 1 97 ? -0.654 11.955 -6.533 1.00 58.25 97 LYS A N 1
ATOM 803 C CA . LYS A 1 97 ? -1.885 11.276 -6.984 1.00 58.25 97 LYS A CA 1
ATOM 804 C C . LYS A 1 97 ? -2.799 10.779 -5.875 1.00 58.25 97 LYS A C 1
ATOM 806 O O . LYS A 1 97 ? -4.009 10.811 -6.054 1.00 58.25 97 LYS A O 1
ATOM 811 N N . VAL A 1 98 ? -2.247 10.329 -4.749 1.00 58.81 98 VAL A N 1
ATOM 812 C CA . VAL A 1 98 ? -3.063 9.811 -3.637 1.00 58.81 98 VAL A CA 1
ATOM 813 C C . VAL A 1 98 ? -3.629 10.947 -2.778 1.00 58.81 98 VAL A C 1
ATOM 815 O O . VAL A 1 98 ? -4.772 10.864 -2.351 1.00 58.81 98 VAL A O 1
ATOM 818 N N . LEU A 1 99 ? -2.860 12.022 -2.563 1.00 54.97 99 LEU A N 1
ATOM 819 C CA . LEU A 1 99 ? -3.256 13.152 -1.705 1.00 54.97 99 LEU A CA 1
ATOM 820 C C . LEU A 1 99 ? -3.927 14.328 -2.438 1.00 54.97 99 LEU A C 1
ATOM 822 O O . LEU A 1 99 ? -4.494 15.186 -1.778 1.00 54.97 99 LEU A O 1
ATOM 826 N N . ASN A 1 100 ? -3.858 14.382 -3.772 1.00 50.66 100 ASN A N 1
ATOM 827 C CA . ASN A 1 100 ? -4.358 15.504 -4.587 1.00 50.66 100 ASN A CA 1
ATOM 828 C C . ASN A 1 100 ? -5.584 15.144 -5.454 1.00 50.66 100 ASN A C 1
ATOM 830 O O . ASN A 1 100 ? -5.894 15.860 -6.402 1.00 50.66 100 ASN A O 1
ATOM 834 N N . LYS A 1 101 ? -6.263 14.023 -5.181 1.00 51.97 101 LYS A N 1
ATOM 835 C CA . LYS A 1 101 ? -7.555 13.725 -5.814 1.00 51.97 101 LYS A CA 1
ATOM 836 C C . LYS A 1 101 ? -8.668 14.404 -5.012 1.00 51.97 101 LYS A C 1
ATOM 838 O O . LYS A 1 101 ? -9.097 13.862 -3.996 1.00 51.97 101 LYS A O 1
ATOM 843 N N . GLU A 1 102 ? -9.072 15.586 -5.470 1.00 40.00 102 GLU A N 1
ATOM 844 C CA . GLU A 1 102 ? -10.390 16.179 -5.190 1.00 40.00 102 GLU A CA 1
ATOM 845 C C . GLU A 1 102 ? -11.459 15.569 -6.107 1.00 40.00 102 GLU A C 1
ATOM 847 O O . GLU A 1 102 ? -11.132 15.269 -7.283 1.00 40.00 102 GLU A O 1
#

Sequence (102 aa):
MAKKQNYIWKNDRNFALDKYEQQQYYYVVESNDIINKARHDLTARELKLMDFVISKIQPEDTNFNVIKTSMYELTKVLNIKQNGKNYGDMAKGFCCKVLNKE

Radius of gyration: 16.68 Å; chains: 1; bounding box: 40×28×51 Å